Protein AF-A0A958PKA6-F1 (afdb_monomer)

Sequence (139 aa):
MALSKNNFPQTWLEHDRKVRPYIWNHRILGWAGKLVGLAFLGHLFFSQSAQSLEWWLQSQISGGFLLWLAYFGILGIAWQMLSLPFSLGHYVTERRYGLSRQSLGAWFADMLKGLGVGAILGTMALGLLYLAVLFSPQY

Mean predicted aligned error: 5.87 Å

Solvent-accessible surface area (backbone atoms only — not comparable to full-atom values): 7951 Å² total; per-residue (Å²): 137,82,82,60,82,86,76,60,62,67,70,57,56,55,49,48,62,66,45,48,62,55,55,50,53,55,45,52,45,52,52,52,48,51,51,50,51,50,49,50,53,48,43,39,65,77,66,43,48,54,58,55,51,49,54,58,44,53,76,76,36,98,52,69,72,64,41,53,50,52,53,55,47,52,52,50,50,54,48,50,62,69,46,42,64,42,53,51,50,50,50,52,51,37,44,74,71,65,75,45,89,73,50,72,68,55,51,52,50,50,51,51,49,50,50,54,52,48,52,54,54,46,50,53,53,50,48,54,52,51,50,50,60,71,69,48,76,86,125

Nearest PDB structures (foldseek):
  6ixg-assembly2_B  TM=2.774E-01  e=8.075E+00  Homo sapiens

pLDDT: mean 91.66, std 9.42, range [47.28, 98.25]

Foldseek 3Di:
DDDDPVPDDVVVVVVCVLCVVLVVQLVVLVVVLVVLVVVLVVCVPPVVVLVVLLVVLVVVDVDDLVSVLVSVVVVVVVSCVSCVVSLVSNVVSCVVSVNDPDDPVRSVVVVVVVVVVCSVVVSVVSVVVSVVVVPDDDD

Structure (mmCIF, N/CA/C/O backbone):
data_AF-A0A958PKA6-F1
#
_entry.id   AF-A0A958PKA6-F1
#
loop_
_atom_site.group_PDB
_atom_site.id
_atom_site.type_symbol
_atom_site.label_atom_id
_atom_site.label_alt_id
_atom_site.label_comp_id
_atom_site.label_asym_id
_atom_site.label_entity_id
_atom_site.label_seq_id
_atom_site.pdbx_PDB_ins_code
_atom_site.Cartn_x
_atom_site.Cartn_y
_atom_site.Cartn_z
_atom_site.occupancy
_atom_site.B_iso_or_equiv
_atom_site.auth_seq_id
_atom_site.auth_comp_id
_atom_site.auth_asym_id
_atom_site.auth_atom_id
_atom_site.pdbx_PDB_model_num
ATOM 1 N N . MET A 1 1 ? -10.690 -35.684 23.238 1.00 50.69 1 MET A N 1
ATOM 2 C CA . MET A 1 1 ? -11.770 -35.423 24.215 1.00 50.69 1 MET A CA 1
ATOM 3 C C . MET A 1 1 ? -12.039 -33.920 24.218 1.00 50.69 1 MET A C 1
ATOM 5 O O . MET A 1 1 ? -11.246 -33.176 24.773 1.00 50.69 1 MET A O 1
ATOM 9 N N . ALA A 1 2 ? -13.049 -33.447 23.480 1.00 53.59 2 ALA A N 1
ATOM 10 C CA . ALA A 1 2 ? -13.375 -32.019 23.420 1.00 53.59 2 ALA A CA 1
ATOM 11 C C . ALA A 1 2 ? -14.166 -31.631 24.678 1.00 53.59 2 ALA A C 1
ATOM 13 O O . ALA A 1 2 ? -15.178 -32.260 24.983 1.00 53.59 2 ALA A O 1
ATOM 14 N N . LEU A 1 3 ? -13.691 -30.635 25.427 1.00 57.97 3 LEU A N 1
ATOM 15 C CA . LEU A 1 3 ? -14.376 -30.133 26.618 1.00 57.97 3 LEU A CA 1
ATOM 16 C C . LEU A 1 3 ? -15.743 -29.552 26.217 1.00 57.97 3 LEU A C 1
ATOM 18 O O . LEU A 1 3 ? -15.823 -28.629 25.407 1.00 57.97 3 LEU A O 1
ATOM 22 N N . SER A 1 4 ? -16.821 -30.116 26.769 1.00 66.69 4 SER A N 1
ATOM 23 C CA . SER A 1 4 ? -18.185 -29.597 26.618 1.00 66.69 4 SER A CA 1
ATOM 24 C C . SER A 1 4 ? -18.262 -28.163 27.154 1.00 66.69 4 SER A C 1
ATOM 26 O O . SER A 1 4 ? -17.702 -27.869 28.212 1.00 66.69 4 SER A O 1
ATOM 28 N N . LYS A 1 5 ? -18.990 -27.273 26.458 1.00 62.59 5 LYS A N 1
ATOM 29 C CA . LYS A 1 5 ? -19.175 -25.857 26.848 1.00 62.59 5 LYS A CA 1
ATOM 30 C C . LYS A 1 5 ? -19.696 -25.669 28.278 1.00 62.59 5 LYS A C 1
ATOM 32 O O . LYS A 1 5 ? -19.537 -24.590 28.838 1.00 62.59 5 LYS A O 1
ATOM 37 N N . ASN A 1 6 ? -20.279 -26.713 28.860 1.00 67.31 6 ASN A N 1
ATOM 38 C CA . ASN A 1 6 ? -20.840 -26.705 30.207 1.00 67.31 6 ASN A CA 1
ATOM 39 C C . ASN A 1 6 ? -19.771 -26.678 31.317 1.00 67.31 6 ASN A C 1
ATOM 41 O O . ASN A 1 6 ? -20.120 -26.419 32.463 1.00 67.31 6 ASN A O 1
ATOM 45 N N . ASN A 1 7 ? -18.489 -26.897 30.993 1.00 75.06 7 ASN A N 1
ATOM 46 C CA . ASN A 1 7 ? -17.395 -26.936 31.973 1.00 75.06 7 ASN A CA 1
ATOM 47 C C . ASN A 1 7 ? -16.593 -25.625 32.073 1.00 75.06 7 ASN A C 1
ATOM 49 O O . ASN A 1 7 ? -15.600 -25.577 32.798 1.00 75.06 7 ASN A O 1
ATOM 53 N N . PHE A 1 8 ? -16.970 -24.568 31.342 1.00 79.56 8 PHE A N 1
ATOM 54 C CA . PHE A 1 8 ? -16.258 -23.289 31.415 1.00 79.56 8 PHE A CA 1
ATOM 55 C C . PHE A 1 8 ? -16.800 -22.402 32.542 1.00 79.56 8 PHE A C 1
ATOM 57 O O . PHE A 1 8 ? -18.017 -22.329 32.729 1.00 79.56 8 PHE A O 1
ATOM 64 N N . PRO A 1 9 ? -15.932 -21.668 33.263 1.00 86.75 9 PRO A N 1
ATOM 65 C CA . PRO A 1 9 ? -16.397 -20.687 34.233 1.00 86.75 9 PRO A CA 1
ATOM 66 C C . PRO A 1 9 ? -17.206 -19.586 33.531 1.00 86.75 9 PRO A C 1
ATOM 68 O O . PRO A 1 9 ? -16.842 -19.140 32.441 1.00 86.75 9 PRO A O 1
ATOM 71 N N . GLN A 1 10 ? -18.288 -19.119 34.162 1.00 85.38 10 GLN A N 1
ATOM 72 C CA . GLN A 1 10 ? -19.226 -18.146 33.573 1.00 85.38 10 GLN A CA 1
ATOM 73 C C . GLN A 1 10 ? -18.538 -16.861 33.083 1.00 85.38 10 GLN A C 1
ATOM 75 O O . GLN A 1 10 ? -18.887 -16.327 32.032 1.00 85.38 10 GLN A O 1
ATOM 80 N N . THR A 1 11 ? -17.483 -16.424 33.772 1.00 87.12 11 THR A N 1
ATOM 81 C CA . THR A 1 11 ? -16.661 -15.264 33.393 1.00 87.12 11 THR A CA 1
ATOM 82 C C . THR A 1 11 ? -16.051 -15.387 31.992 1.00 87.12 11 THR A C 1
ATOM 84 O O . THR A 1 11 ? -15.990 -14.404 31.253 1.00 87.12 11 THR A O 1
ATOM 87 N N . TRP A 1 12 ? -15.652 -16.594 31.579 1.00 84.31 12 TRP A N 1
ATOM 88 C CA . TRP A 1 12 ? -15.110 -16.855 30.242 1.00 84.31 12 TRP A CA 1
ATOM 89 C C . TRP A 1 12 ? -16.196 -16.819 29.171 1.00 84.31 12 TRP A C 1
ATOM 91 O O . TRP A 1 12 ? -15.962 -16.310 28.075 1.00 84.31 12 TRP A O 1
ATOM 101 N N . LEU A 1 13 ? -17.391 -17.325 29.485 1.00 85.50 13 LEU A N 1
ATOM 102 C CA . LEU A 1 13 ? -18.535 -17.300 28.572 1.00 85.50 13 LEU A CA 1
ATOM 103 C C . LEU A 1 13 ? -19.020 -15.864 28.327 1.00 85.50 13 LEU A C 1
ATOM 105 O O . LEU A 1 13 ? -19.349 -15.504 27.194 1.00 85.50 13 LEU A O 1
ATOM 109 N N . GLU A 1 14 ? -19.024 -15.027 29.365 1.00 86.25 14 GLU A N 1
ATOM 110 C CA . GLU A 1 14 ? -19.342 -13.601 29.254 1.00 86.25 14 GLU A CA 1
ATOM 111 C C . GLU A 1 14 ? -18.287 -12.831 28.456 1.00 86.25 14 GLU A C 1
ATOM 113 O O . GLU A 1 14 ? -18.635 -12.011 27.600 1.00 86.25 14 GLU A O 1
ATOM 118 N N . HIS A 1 15 ? -17.006 -13.117 28.694 1.00 84.62 15 HIS A N 1
ATOM 119 C CA . HIS A 1 15 ? -15.910 -12.550 27.915 1.00 84.62 15 HIS A CA 1
ATOM 120 C C . HIS A 1 15 ? -16.015 -12.938 26.430 1.00 84.62 15 HIS A C 1
ATOM 122 O O . HIS A 1 15 ? -16.008 -12.058 25.568 1.00 84.62 15 HIS A O 1
ATOM 128 N N . ASP A 1 16 ? -16.203 -14.225 26.112 1.00 84.75 16 ASP A N 1
ATOM 129 C CA . ASP A 1 16 ? -16.359 -14.699 24.727 1.00 84.75 16 ASP A CA 1
ATOM 130 C C . ASP A 1 16 ? -17.564 -14.039 24.041 1.00 84.75 16 ASP A C 1
ATOM 132 O O . ASP A 1 16 ? -17.474 -13.606 22.892 1.00 84.75 16 ASP A O 1
ATOM 136 N N . ARG A 1 17 ? -18.684 -13.861 24.755 1.00 84.25 17 ARG A N 1
ATOM 137 C CA . ARG A 1 17 ? -19.864 -13.167 24.217 1.00 84.25 17 ARG A CA 1
ATOM 138 C C . ARG A 1 17 ? -19.566 -11.710 23.842 1.00 84.25 17 ARG A C 1
ATOM 140 O O . ARG A 1 17 ? -20.070 -11.249 22.819 1.00 84.25 17 ARG A O 1
ATOM 147 N N . LYS A 1 18 ? -18.741 -11.003 24.622 1.00 85.31 18 LYS A N 1
ATOM 148 C CA . LYS A 1 18 ? -18.324 -9.618 24.329 1.00 85.31 18 LYS A CA 1
ATOM 149 C C . LYS A 1 18 ? -17.334 -9.534 23.162 1.00 85.31 18 LYS A C 1
ATOM 151 O O . LYS A 1 18 ? -17.404 -8.593 22.375 1.00 85.31 18 LYS A O 1
ATOM 156 N N . VAL A 1 19 ? -16.441 -10.516 23.029 1.00 86.81 19 VAL A N 1
ATOM 157 C CA . VAL A 1 19 ? -15.370 -10.525 22.014 1.00 86.81 19 VAL A CA 1
ATOM 158 C C . VAL A 1 19 ? -15.833 -11.103 20.668 1.00 86.81 19 VAL A C 1
ATOM 160 O O . VAL A 1 19 ? -15.322 -10.723 19.615 1.00 86.81 19 VAL A O 1
ATOM 163 N N . ARG A 1 20 ? -16.845 -11.974 20.654 1.00 87.62 20 ARG A N 1
ATOM 164 C CA . ARG A 1 20 ? -17.394 -12.593 19.434 1.00 87.62 20 ARG A CA 1
ATOM 165 C C . ARG A 1 20 ? -17.748 -11.599 18.318 1.00 87.62 20 ARG A C 1
ATOM 167 O O . ARG A 1 20 ? -17.297 -11.825 17.194 1.00 87.62 20 ARG A O 1
ATOM 174 N N . PRO A 1 21 ? -18.505 -10.512 18.575 1.00 88.69 21 PRO A N 1
ATOM 175 C CA . PRO A 1 21 ? -18.830 -9.534 17.538 1.00 88.69 21 PRO A CA 1
ATOM 176 C C . PRO A 1 21 ? -17.587 -8.838 16.969 1.00 88.69 21 PRO A C 1
ATOM 178 O O . PRO A 1 21 ? -17.511 -8.611 15.764 1.00 88.69 21 PRO A O 1
ATOM 181 N N . TYR A 1 22 ? -16.585 -8.571 17.814 1.00 90.12 22 TYR A N 1
ATOM 182 C CA . TYR A 1 22 ? -15.296 -8.034 17.377 1.00 90.12 22 TYR A CA 1
ATOM 183 C C . TYR A 1 22 ? -14.592 -8.996 16.413 1.00 90.12 22 TYR A C 1
ATOM 185 O O . TYR A 1 22 ? -14.237 -8.601 15.302 1.00 90.12 22 TYR A O 1
ATOM 193 N N . ILE A 1 23 ? -14.452 -10.270 16.802 1.00 90.06 23 ILE A N 1
ATOM 194 C CA . ILE A 1 23 ? -13.804 -11.298 15.975 1.00 90.06 23 ILE A CA 1
ATOM 195 C C . ILE A 1 23 ? -14.513 -11.425 14.625 1.00 90.06 23 ILE A C 1
ATOM 197 O O . ILE A 1 23 ? -13.858 -11.547 13.592 1.00 90.06 23 ILE A O 1
ATOM 201 N N . TRP A 1 24 ? -15.845 -11.408 14.622 1.00 89.06 24 TRP A N 1
ATOM 202 C CA . TRP A 1 24 ? -16.632 -11.552 13.403 1.00 89.06 24 TRP A CA 1
ATOM 203 C C . TRP A 1 24 ? -16.433 -10.376 12.443 1.00 89.06 24 TRP A C 1
ATOM 205 O O . TRP A 1 24 ? -16.096 -10.593 11.278 1.00 89.06 24 TRP A O 1
ATOM 215 N N . ASN A 1 25 ? -16.544 -9.143 12.942 1.00 89.06 25 ASN A N 1
ATOM 216 C CA . ASN A 1 25 ? -16.341 -7.940 12.134 1.00 89.06 25 ASN A CA 1
ATOM 217 C C . ASN A 1 25 ? -14.913 -7.872 11.582 1.00 89.06 25 ASN A C 1
ATOM 219 O O . ASN A 1 25 ? -14.718 -7.627 10.393 1.00 89.06 25 ASN A O 1
ATOM 223 N N . HIS A 1 26 ? -13.918 -8.162 12.424 1.00 89.94 26 HIS A N 1
ATOM 224 C CA . HIS A 1 26 ? -12.518 -8.188 12.013 1.00 89.94 26 HIS A CA 1
ATOM 225 C C . HIS A 1 26 ? -12.268 -9.253 10.932 1.00 89.94 26 HIS A C 1
ATOM 227 O O . HIS A 1 26 ? -11.576 -8.995 9.948 1.00 89.94 26 HIS A O 1
ATOM 233 N N . ARG A 1 27 ? -12.875 -10.441 11.062 1.00 92.62 27 ARG A N 1
ATOM 234 C CA . ARG A 1 27 ? -12.778 -11.495 10.043 1.00 92.62 27 ARG A CA 1
ATOM 235 C C . ARG A 1 27 ? -13.405 -11.062 8.727 1.00 92.62 27 ARG A C 1
ATOM 237 O O . ARG A 1 27 ? -12.738 -11.187 7.708 1.00 92.62 27 ARG A O 1
ATOM 244 N N . ILE A 1 28 ? -14.645 -10.569 8.730 1.00 93.25 28 ILE A N 1
ATOM 245 C CA . ILE A 1 28 ? -15.341 -10.172 7.494 1.00 93.25 28 ILE A CA 1
ATOM 246 C C . ILE A 1 28 ? -14.532 -9.128 6.730 1.00 93.25 28 ILE A C 1
ATOM 248 O O . ILE A 1 28 ? -14.330 -9.297 5.531 1.00 93.25 28 ILE A O 1
ATOM 252 N N . LEU A 1 29 ? -14.027 -8.101 7.419 1.00 93.31 29 LEU A N 1
ATOM 253 C CA . LEU A 1 29 ? -13.174 -7.083 6.803 1.00 93.31 29 LEU A CA 1
ATOM 254 C C . LEU A 1 29 ? -11.923 -7.703 6.167 1.00 93.31 29 LEU A C 1
ATOM 256 O O . LEU A 1 29 ? -11.610 -7.407 5.014 1.00 93.31 29 LEU A O 1
ATOM 260 N N . GLY A 1 30 ? -11.271 -8.631 6.871 1.00 91.88 30 GLY A N 1
ATOM 261 C CA . GLY A 1 30 ? -10.108 -9.346 6.349 1.00 91.88 30 GLY A CA 1
ATOM 262 C C . GLY A 1 30 ? -10.421 -10.222 5.129 1.00 91.88 30 GLY A C 1
ATOM 263 O O . GLY A 1 30 ? -9.656 -10.234 4.167 1.00 91.88 30 GLY A O 1
ATOM 264 N N . TRP A 1 31 ? -11.541 -10.951 5.132 1.00 95.81 31 TRP A N 1
ATOM 265 C CA . TRP A 1 31 ? -11.968 -11.763 3.984 1.00 95.81 31 TRP A CA 1
ATOM 266 C C . TRP A 1 31 ? -12.363 -10.895 2.789 1.00 95.81 31 TRP A C 1
ATOM 268 O O . TRP A 1 31 ? -11.957 -11.194 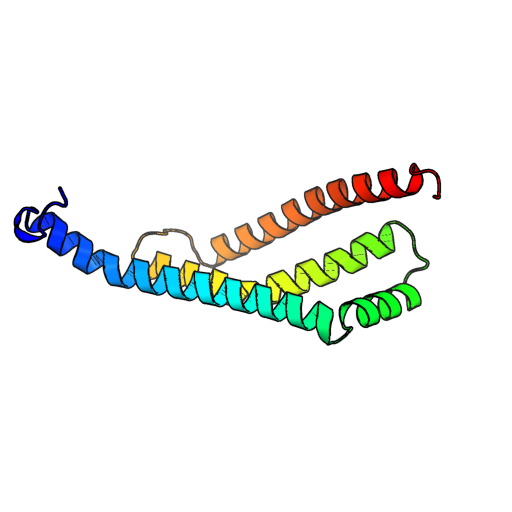1.669 1.00 95.81 31 TRP A O 1
ATOM 278 N N . ALA A 1 32 ? -13.092 -9.805 3.023 1.00 95.38 32 ALA A N 1
ATOM 279 C CA . ALA A 1 32 ? -13.477 -8.864 1.980 1.00 95.38 32 ALA A CA 1
ATOM 280 C C . ALA A 1 32 ? -12.244 -8.231 1.318 1.00 95.38 32 ALA A C 1
ATOM 282 O O . ALA A 1 32 ? -12.153 -8.225 0.093 1.00 95.38 32 ALA A O 1
ATOM 283 N N . GLY A 1 33 ? -11.252 -7.806 2.107 1.00 94.56 33 GLY A N 1
ATOM 284 C CA . GLY A 1 33 ? -9.990 -7.286 1.576 1.00 94.56 33 GLY A CA 1
ATOM 285 C C . GLY A 1 33 ? -9.240 -8.308 0.713 1.00 94.56 33 GLY A C 1
ATOM 286 O O . GLY A 1 33 ? -8.761 -7.969 -0.368 1.00 94.56 33 GLY A O 1
ATOM 287 N N . LYS A 1 34 ? -9.192 -9.582 1.130 1.00 94.88 34 LYS A N 1
ATOM 288 C CA . LYS A 1 34 ? -8.585 -10.662 0.326 1.00 94.88 34 LYS A CA 1
ATOM 289 C C . LYS A 1 34 ? -9.342 -10.913 -0.977 1.00 94.88 34 LYS A C 1
ATOM 291 O O . LYS A 1 34 ? -8.707 -11.097 -2.010 1.00 94.88 34 LYS A O 1
ATOM 296 N N . LEU A 1 35 ? -10.675 -10.906 -0.942 1.00 97.19 35 LEU A N 1
ATOM 297 C CA . LEU A 1 35 ? -11.504 -11.054 -2.141 1.00 97.19 35 LEU A CA 1
ATOM 298 C C . LEU A 1 35 ? -11.294 -9.891 -3.111 1.00 97.19 35 LEU A C 1
ATOM 300 O O . LEU A 1 35 ? -11.169 -10.133 -4.306 1.00 97.19 35 LEU A O 1
ATOM 304 N N . VAL A 1 36 ? -11.180 -8.658 -2.611 1.00 97.31 36 VAL A N 1
ATOM 305 C CA . VAL A 1 36 ? -10.817 -7.504 -3.446 1.00 97.31 36 VAL A CA 1
ATOM 306 C C . VAL A 1 36 ? -9.417 -7.661 -4.030 1.00 97.31 36 VAL A C 1
ATOM 308 O O . VAL A 1 36 ? -9.234 -7.382 -5.208 1.00 97.31 36 VAL A O 1
ATOM 311 N N . GLY A 1 37 ? -8.448 -8.171 -3.265 1.00 96.25 37 GLY A N 1
ATOM 312 C CA . GLY A 1 37 ? -7.118 -8.498 -3.788 1.00 96.25 37 GLY A CA 1
ATOM 313 C C . GLY A 1 37 ? -7.157 -9.512 -4.928 1.00 96.25 37 GLY A C 1
ATOM 314 O O . GLY A 1 37 ? -6.571 -9.280 -5.983 1.00 96.25 37 GLY A O 1
ATOM 315 N N . LEU A 1 38 ? -7.905 -10.602 -4.760 1.00 97.38 38 LEU A N 1
ATOM 316 C CA . LEU A 1 38 ? -8.087 -11.600 -5.815 1.00 97.38 38 LEU A CA 1
ATOM 317 C C . LEU A 1 38 ? -8.819 -11.027 -7.030 1.00 97.38 38 LEU A C 1
ATOM 319 O O . LEU A 1 38 ? -8.422 -11.299 -8.158 1.00 97.38 38 LEU A O 1
ATOM 323 N N . ALA A 1 39 ? -9.852 -10.214 -6.816 1.00 97.06 39 ALA A N 1
ATOM 324 C CA . ALA A 1 39 ? -10.577 -9.552 -7.893 1.00 97.06 39 ALA A CA 1
ATOM 325 C C . ALA A 1 39 ? -9.688 -8.554 -8.647 1.00 97.06 39 ALA A C 1
ATOM 327 O O . ALA A 1 39 ? -9.760 -8.486 -9.868 1.00 97.06 39 ALA A O 1
ATOM 328 N N . PHE A 1 40 ? -8.821 -7.822 -7.944 1.00 96.81 40 PHE A N 1
ATOM 329 C CA . PHE A 1 40 ? -7.849 -6.914 -8.545 1.00 96.81 40 PHE A CA 1
ATOM 330 C C . PHE A 1 40 ? -6.842 -7.672 -9.414 1.00 96.81 40 PHE A C 1
ATOM 332 O O . PHE A 1 40 ? -6.654 -7.317 -10.574 1.00 96.81 40 PHE A O 1
ATOM 339 N N . LEU A 1 41 ? -6.264 -8.765 -8.906 1.00 95.25 41 LEU A N 1
ATOM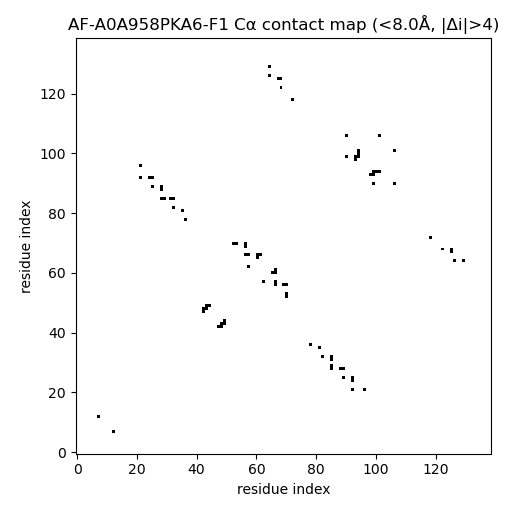 340 C CA . LEU A 1 41 ? -5.367 -9.621 -9.692 1.00 95.25 41 LEU A CA 1
ATOM 341 C C . LEU A 1 41 ? -6.080 -10.253 -10.893 1.00 95.25 41 LEU A C 1
ATOM 343 O O . LEU A 1 41 ? -5.550 -10.243 -12.002 1.00 95.25 41 LEU A O 1
ATOM 347 N N . GLY A 1 42 ? -7.297 -10.761 -10.689 1.00 96.12 42 GLY A N 1
ATOM 348 C CA . GLY A 1 42 ? -8.129 -11.297 -11.762 1.00 96.12 42 GLY A CA 1
ATOM 349 C C . GLY A 1 42 ? -8.421 -10.240 -12.823 1.00 96.12 42 GLY A C 1
ATOM 350 O O . GLY A 1 42 ? -8.287 -10.513 -14.011 1.00 96.12 42 GLY A O 1
ATOM 351 N N . HIS A 1 43 ? -8.738 -9.012 -12.413 1.00 95.75 43 HIS A N 1
ATOM 352 C CA . HIS A 1 43 ? -8.920 -7.899 -13.334 1.00 95.75 43 HIS A CA 1
ATOM 353 C C . HIS A 1 43 ? -7.644 -7.634 -14.137 1.00 95.75 43 HIS A C 1
ATOM 355 O O . HIS A 1 43 ? -7.722 -7.624 -15.360 1.00 95.75 43 HIS A O 1
ATOM 361 N N . LEU A 1 44 ? -6.481 -7.503 -13.488 1.00 93.88 44 LEU A N 1
ATOM 362 C CA . LEU A 1 44 ? -5.201 -7.293 -14.178 1.00 93.88 44 LEU A CA 1
ATOM 363 C C . LEU A 1 44 ? -4.930 -8.350 -15.255 1.00 93.88 44 LEU A C 1
ATOM 365 O O . LEU A 1 44 ? -4.461 -8.011 -16.342 1.00 93.88 44 LEU A O 1
ATOM 369 N N . PHE A 1 45 ? -5.263 -9.608 -14.964 1.00 91.94 45 PHE A N 1
ATOM 370 C CA . PHE A 1 45 ? -5.027 -10.730 -15.864 1.00 91.94 45 PHE A CA 1
ATOM 371 C C . PHE A 1 45 ? -6.040 -10.800 -17.017 1.00 91.94 45 PHE A C 1
ATOM 373 O O . PHE A 1 45 ? -5.653 -10.911 -18.176 1.00 91.94 45 PHE A O 1
ATOM 380 N N . PHE A 1 46 ? -7.340 -10.712 -16.723 1.00 95.12 46 PHE A N 1
ATOM 381 C CA . PHE A 1 46 ? -8.391 -10.907 -17.728 1.00 95.12 46 PHE A CA 1
ATOM 382 C C . PHE A 1 46 ? -8.674 -9.660 -18.572 1.00 95.12 46 PHE A C 1
ATOM 384 O O . PHE A 1 46 ? -9.100 -9.791 -19.717 1.00 95.12 46 PHE A O 1
ATOM 391 N N . SER A 1 47 ? -8.459 -8.453 -18.039 1.00 92.44 47 SER A N 1
ATOM 392 C CA . SER A 1 47 ? -8.774 -7.205 -18.750 1.00 92.44 47 SER A CA 1
ATOM 393 C C . SER A 1 47 ? -7.625 -6.666 -19.600 1.00 92.44 47 SER A C 1
ATOM 395 O O . SER A 1 47 ? -7.789 -5.624 -20.230 1.00 92.44 47 SER A O 1
ATOM 397 N N . GLN A 1 48 ? -6.461 -7.331 -19.601 1.00 92.69 48 GLN A N 1
ATOM 398 C CA . GLN A 1 48 ? -5.218 -6.830 -20.209 1.00 92.69 48 GLN A CA 1
ATOM 399 C C . GLN A 1 48 ? -4.797 -5.445 -19.674 1.00 92.69 48 GLN A C 1
ATOM 401 O O . GLN A 1 48 ? -3.941 -4.782 -20.251 1.00 92.69 48 GLN A O 1
ATOM 406 N N . SER A 1 49 ? -5.362 -4.989 -18.550 1.00 92.94 49 SER A N 1
ATOM 407 C CA . SER A 1 49 ? -5.045 -3.679 -17.966 1.00 92.94 49 SER A CA 1
ATOM 408 C C . SER A 1 49 ? -3.570 -3.545 -17.585 1.00 92.94 49 SER A C 1
ATOM 410 O O . SER A 1 49 ? -3.018 -2.455 -17.712 1.00 92.94 49 SER A O 1
ATOM 412 N N . ALA A 1 50 ? -2.919 -4.646 -17.198 1.00 93.25 50 ALA A N 1
ATOM 413 C CA . ALA A 1 50 ? -1.474 -4.700 -16.991 1.00 93.25 50 ALA A CA 1
ATOM 414 C C . ALA A 1 50 ? -0.694 -4.308 -18.261 1.00 93.25 50 ALA A C 1
ATOM 416 O O . ALA A 1 50 ? 0.157 -3.424 -18.218 1.00 93.25 50 ALA A O 1
ATOM 417 N N . GLN A 1 51 ? -1.046 -4.895 -19.408 1.00 94.62 51 GLN A N 1
ATOM 418 C CA . GLN A 1 51 ? -0.421 -4.584 -20.695 1.00 94.62 51 GLN A CA 1
ATOM 419 C C . GLN A 1 51 ? -0.728 -3.149 -21.145 1.00 94.62 51 GLN A C 1
ATOM 421 O O . GLN A 1 51 ? 0.166 -2.431 -21.582 1.00 94.62 51 GLN A O 1
ATOM 426 N N . SER A 1 52 ? -1.973 -2.696 -20.981 1.00 95.44 52 SER A N 1
ATOM 427 C CA . SER A 1 52 ? -2.359 -1.314 -21.295 1.00 95.44 52 SER A CA 1
ATOM 428 C C . SER A 1 52 ? -1.569 -0.289 -20.474 1.00 95.44 52 SER A C 1
ATOM 430 O O . SER A 1 52 ? -1.153 0.739 -21.010 1.00 95.44 52 SER A O 1
ATOM 432 N N . LEU A 1 53 ? -1.335 -0.566 -19.184 1.00 96.19 53 LEU A N 1
ATOM 433 C CA . LEU A 1 53 ? -0.503 0.274 -18.320 1.00 96.19 53 LEU A CA 1
ATOM 434 C C . LEU A 1 53 ? 0.954 0.292 -18.795 1.00 96.19 53 LEU A C 1
ATOM 436 O O . LEU A 1 53 ? 1.568 1.358 -18.835 1.00 96.19 53 LEU A O 1
ATOM 440 N N . GLU A 1 54 ? 1.500 -0.868 -19.161 1.00 95.06 54 GLU A N 1
ATOM 441 C CA . GLU A 1 54 ? 2.857 -0.979 -19.693 1.00 95.06 54 GLU A CA 1
ATOM 442 C C . GLU A 1 54 ? 3.029 -0.153 -20.974 1.00 95.06 54 GLU A C 1
ATOM 444 O O . GLU A 1 54 ? 3.946 0.663 -21.048 1.00 95.06 54 GLU A O 1
ATOM 449 N N . TRP A 1 55 ? 2.125 -0.293 -21.948 1.00 95.44 55 TRP A N 1
ATOM 450 C CA . TRP A 1 55 ? 2.177 0.471 -23.199 1.00 95.44 55 TRP A CA 1
ATOM 451 C C . TRP A 1 55 ? 2.060 1.974 -22.975 1.00 95.44 55 TRP A C 1
ATOM 453 O O . TRP A 1 55 ? 2.807 2.750 -23.574 1.00 95.44 55 TRP A O 1
ATOM 463 N N . TRP A 1 56 ? 1.155 2.395 -22.088 1.00 96.75 56 TRP A N 1
ATOM 464 C CA . TRP A 1 56 ? 1.031 3.803 -21.725 1.00 96.75 56 TRP A CA 1
ATOM 465 C C . TRP A 1 56 ? 2.321 4.337 -21.090 1.00 96.75 56 TRP A C 1
ATOM 467 O O . TRP A 1 56 ? 2.765 5.428 -21.435 1.00 96.75 56 TRP A O 1
ATOM 477 N N . LEU A 1 57 ? 2.973 3.570 -20.213 1.00 97.12 57 LEU A N 1
ATOM 478 C CA . LEU A 1 57 ? 4.243 3.984 -19.615 1.00 97.12 57 LEU A CA 1
ATOM 479 C C . LEU A 1 57 ? 5.395 3.999 -20.623 1.00 97.12 57 LEU A C 1
ATOM 481 O O . LEU A 1 57 ? 6.198 4.930 -20.601 1.00 97.12 57 LEU A O 1
ATOM 485 N N . GLN A 1 58 ? 5.469 3.018 -21.522 1.00 96.38 58 GLN A N 1
ATOM 486 C CA . GLN A 1 58 ? 6.482 2.964 -22.582 1.00 96.38 58 GLN A CA 1
ATOM 487 C C . GLN A 1 58 ? 6.368 4.143 -23.555 1.00 96.38 58 GLN A C 1
ATOM 489 O O . GLN A 1 58 ? 7.375 4.577 -24.110 1.00 96.38 58 GLN A O 1
ATOM 494 N N . SER A 1 59 ? 5.170 4.713 -23.735 1.00 95.88 59 SER A N 1
ATOM 495 C CA . SER A 1 59 ? 5.004 5.914 -24.559 1.00 95.88 59 SER A CA 1
ATOM 496 C C . SER A 1 59 ? 5.559 7.184 -23.897 1.00 95.88 59 SER A C 1
ATOM 498 O O . SER A 1 59 ? 5.719 8.192 -24.579 1.00 95.88 59 SER A O 1
ATOM 500 N N . GLN A 1 60 ? 5.793 7.170 -22.579 1.00 95.38 60 GLN A N 1
ATOM 501 C CA . GLN A 1 60 ? 6.284 8.321 -21.806 1.00 95.38 60 GLN A CA 1
ATOM 502 C C . GLN A 1 60 ? 7.733 8.139 -21.331 1.00 95.38 60 GLN A C 1
ATOM 504 O O . GLN A 1 60 ? 8.453 9.118 -21.145 1.00 95.38 60 GLN A O 1
ATOM 509 N N . ILE A 1 61 ? 8.161 6.894 -21.107 1.00 95.44 61 ILE A N 1
ATOM 510 C CA . ILE A 1 61 ? 9.451 6.534 -20.516 1.00 95.44 61 ILE A CA 1
ATOM 511 C C . ILE A 1 61 ? 10.192 5.619 -21.487 1.00 95.44 61 ILE A C 1
ATOM 513 O O . ILE A 1 61 ? 9.711 4.542 -21.830 1.00 95.44 61 ILE A O 1
ATOM 517 N N . SER A 1 62 ? 11.413 5.997 -21.857 1.00 85.31 62 SER A N 1
ATOM 518 C CA . SER A 1 62 ? 12.286 5.301 -22.814 1.00 85.31 62 SER A CA 1
ATOM 519 C C . SER A 1 62 ? 12.884 3.968 -22.309 1.00 85.31 62 SER A C 1
ATOM 521 O O . SER A 1 62 ? 13.914 3.514 -22.802 1.00 85.31 62 SER A O 1
ATOM 523 N N . GLY A 1 63 ? 12.222 3.302 -21.356 1.00 86.62 63 GLY A N 1
ATOM 524 C CA . GLY A 1 63 ? 12.596 1.988 -20.828 1.00 86.62 63 GLY A CA 1
ATOM 525 C C . GLY A 1 63 ? 13.552 2.008 -19.629 1.00 86.62 63 GLY A C 1
ATOM 526 O O . GLY A 1 63 ? 13.706 3.008 -18.926 1.00 86.62 63 GLY A O 1
ATOM 527 N N . GLY A 1 64 ? 14.168 0.852 -19.366 1.00 92.00 64 GLY A N 1
ATOM 528 C CA . GLY A 1 64 ? 15.126 0.648 -18.275 1.00 92.00 64 GLY A CA 1
ATOM 529 C C . GLY A 1 64 ? 14.497 0.561 -16.880 1.00 92.00 64 GLY A C 1
ATOM 530 O O . GLY A 1 64 ? 13.303 0.305 -16.719 1.00 92.00 64 GLY A O 1
ATOM 531 N N . PHE A 1 65 ? 15.314 0.780 -15.848 1.00 95.19 65 PHE A N 1
ATOM 532 C CA . PHE A 1 65 ? 14.891 0.642 -14.449 1.00 95.19 65 PHE A CA 1
ATOM 533 C C . PHE A 1 65 ? 13.765 1.612 -14.053 1.00 95.19 65 PHE A C 1
ATOM 535 O O . PHE A 1 65 ? 12.890 1.262 -13.263 1.00 95.19 65 PHE A O 1
ATOM 542 N N . LEU A 1 66 ? 13.737 2.817 -14.635 1.00 95.75 66 LEU A N 1
ATOM 543 C CA . LEU A 1 66 ? 12.697 3.805 -14.345 1.00 95.75 66 LEU A CA 1
ATOM 544 C C . LEU A 1 66 ? 11.305 3.330 -14.789 1.00 95.75 66 LEU A C 1
ATOM 546 O O . LEU A 1 66 ? 10.331 3.566 -14.077 1.00 95.75 66 LEU A O 1
ATOM 550 N N . LEU A 1 67 ? 11.213 2.616 -15.918 1.00 96.19 67 LEU A N 1
ATOM 551 C CA . LEU A 1 67 ? 9.959 2.017 -16.378 1.00 96.19 67 LEU A CA 1
ATOM 552 C C . LEU A 1 67 ? 9.444 0.974 -15.373 1.00 96.19 67 LEU A C 1
ATOM 554 O O . LEU A 1 67 ? 8.258 0.969 -15.052 1.00 96.19 67 LEU A O 1
ATOM 558 N N . TRP A 1 68 ? 10.338 0.144 -14.825 1.00 96.25 68 TRP A N 1
ATOM 559 C CA . TRP A 1 68 ? 9.991 -0.847 -13.800 1.00 96.25 68 TRP A CA 1
ATOM 560 C C . TRP A 1 68 ? 9.465 -0.167 -12.535 1.00 96.25 68 TRP A C 1
ATOM 562 O O . TRP A 1 68 ? 8.406 -0.539 -12.027 1.00 96.25 68 TRP A O 1
ATOM 572 N N . LEU A 1 69 ? 10.163 0.864 -12.051 1.00 97.31 69 LEU A N 1
ATOM 573 C CA . LEU A 1 69 ? 9.722 1.625 -10.881 1.00 97.31 69 LEU A CA 1
ATOM 574 C C . LEU A 1 69 ? 8.364 2.290 -11.096 1.00 97.31 69 LEU A C 1
ATOM 576 O O . LEU A 1 69 ? 7.514 2.215 -10.212 1.00 97.31 69 LEU A O 1
ATOM 580 N N . ALA A 1 70 ? 8.139 2.909 -12.256 1.00 97.31 70 ALA A N 1
ATOM 581 C CA . ALA A 1 70 ? 6.860 3.535 -12.572 1.00 97.31 70 ALA A CA 1
ATOM 582 C C . ALA A 1 70 ? 5.728 2.498 -12.636 1.00 97.31 70 ALA A C 1
ATOM 584 O O . ALA A 1 70 ? 4.676 2.699 -12.029 1.00 97.31 70 ALA A O 1
ATOM 585 N N . TYR A 1 71 ? 5.962 1.364 -13.301 1.00 96.88 71 TYR A N 1
ATOM 586 C CA . TYR A 1 71 ? 4.981 0.291 -13.441 1.00 96.88 71 TYR A CA 1
ATOM 587 C C . TYR A 1 71 ? 4.572 -0.295 -12.084 1.00 96.88 71 TYR A C 1
ATOM 589 O O . TYR A 1 71 ? 3.399 -0.247 -11.704 1.00 96.88 71 TYR A O 1
ATOM 597 N N . PHE A 1 72 ? 5.539 -0.785 -11.303 1.00 96.69 72 PHE A N 1
ATOM 598 C CA . PHE A 1 72 ? 5.255 -1.366 -9.989 1.00 96.69 72 PHE A CA 1
ATOM 599 C C . PHE A 1 72 ? 4.799 -0.316 -8.970 1.00 96.69 72 PHE A C 1
ATOM 601 O O . PHE A 1 72 ? 3.985 -0.627 -8.101 1.00 96.69 72 PHE A O 1
ATOM 608 N N . GLY A 1 73 ? 5.263 0.930 -9.092 1.00 97.12 73 GLY A N 1
ATOM 609 C CA . GLY A 1 73 ? 4.818 2.051 -8.269 1.00 97.12 73 GLY A CA 1
ATOM 610 C C . GLY A 1 73 ? 3.336 2.361 -8.468 1.00 97.12 73 GLY A C 1
ATOM 611 O O . GLY A 1 73 ? 2.598 2.457 -7.487 1.00 97.12 73 GLY A O 1
ATOM 612 N N . ILE A 1 74 ? 2.870 2.442 -9.718 1.00 97.25 74 ILE A N 1
ATOM 613 C CA . ILE A 1 74 ? 1.450 2.671 -10.026 1.00 97.25 74 ILE A CA 1
ATOM 614 C C . ILE A 1 74 ? 0.590 1.509 -9.532 1.00 97.25 74 ILE A C 1
ATOM 616 O O . ILE A 1 74 ? -0.436 1.749 -8.894 1.00 97.25 74 ILE A O 1
ATOM 620 N N . LEU A 1 75 ? 1.012 0.260 -9.755 1.00 96.69 75 LEU A N 1
ATOM 621 C CA . LEU A 1 75 ? 0.291 -0.905 -9.233 1.00 96.69 75 LEU A CA 1
ATOM 622 C C . LEU A 1 75 ? 0.237 -0.909 -7.699 1.00 96.69 75 LEU A C 1
ATOM 624 O O . LEU A 1 75 ? -0.811 -1.197 -7.121 1.00 96.69 75 LEU A O 1
ATOM 628 N N . GLY A 1 76 ? 1.338 -0.546 -7.036 1.00 96.38 76 GLY A N 1
ATOM 629 C CA . GLY A 1 76 ? 1.403 -0.418 -5.582 1.00 96.38 76 GLY A CA 1
ATOM 630 C C . GLY A 1 76 ? 0.465 0.663 -5.043 1.00 96.38 76 GLY A C 1
ATOM 631 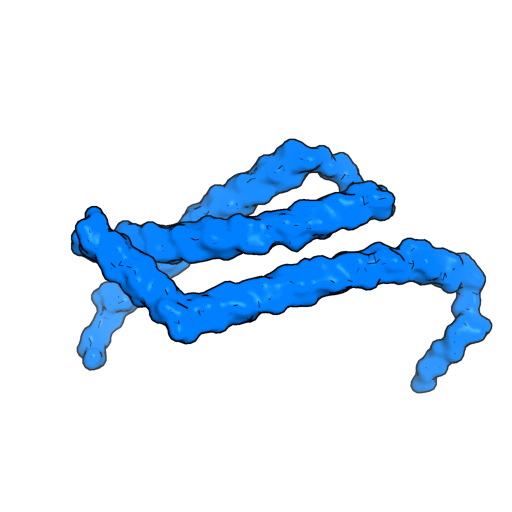O O . GLY A 1 76 ? -0.253 0.423 -4.073 1.00 96.38 76 GLY A O 1
ATOM 632 N N . ILE A 1 77 ? 0.408 1.828 -5.697 1.00 96.75 77 ILE A N 1
ATOM 633 C CA . ILE A 1 77 ? -0.521 2.912 -5.344 1.00 96.75 77 ILE A CA 1
ATOM 634 C C . ILE A 1 77 ? -1.970 2.476 -5.573 1.00 96.75 77 ILE A C 1
ATOM 636 O O . ILE A 1 77 ? -2.804 2.655 -4.686 1.00 96.75 77 ILE A O 1
ATOM 640 N N . ALA A 1 78 ? -2.274 1.863 -6.720 1.00 96.75 78 ALA A N 1
ATOM 641 C CA . ALA A 1 78 ? -3.608 1.351 -7.019 1.00 96.75 78 ALA A CA 1
ATOM 642 C C . ALA A 1 78 ? -4.064 0.340 -5.957 1.00 96.75 78 ALA A C 1
ATOM 644 O O . ALA A 1 78 ? -5.174 0.445 -5.429 1.00 96.75 78 ALA A O 1
ATOM 645 N N . TRP A 1 79 ? -3.181 -0.586 -5.573 1.00 96.31 79 TRP A N 1
ATOM 646 C CA . TRP A 1 79 ? -3.453 -1.531 -4.496 1.00 96.31 79 TRP A CA 1
ATOM 647 C C . TRP A 1 79 ? -3.688 -0.829 -3.157 1.00 96.31 79 TRP A C 1
ATOM 649 O O . TRP A 1 79 ? -4.676 -1.119 -2.485 1.00 96.31 79 TRP A O 1
ATOM 659 N N .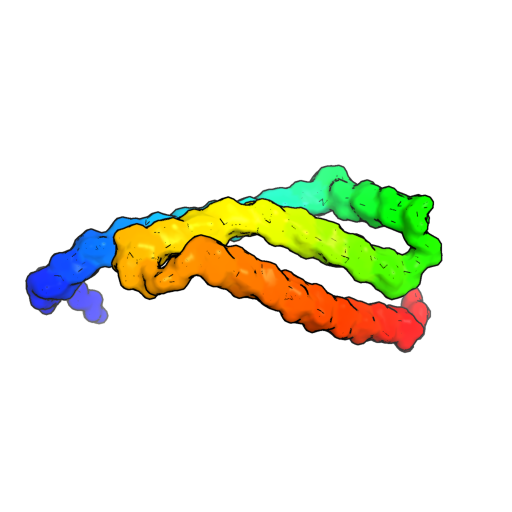 GLN A 1 80 ? -2.841 0.138 -2.798 1.00 96.62 80 GLN A N 1
ATOM 660 C CA . GLN A 1 80 ? -2.993 0.904 -1.563 1.00 96.62 80 GLN A CA 1
ATOM 661 C C . GLN A 1 80 ? -4.339 1.640 -1.498 1.00 96.62 80 GLN A C 1
ATOM 663 O O . GLN A 1 80 ? -4.953 1.703 -0.432 1.00 96.62 80 GLN A O 1
ATOM 668 N N . MET A 1 81 ? -4.817 2.193 -2.617 1.00 96.94 81 MET A N 1
ATOM 669 C CA . MET A 1 81 ? -6.124 2.855 -2.681 1.00 96.94 81 MET A CA 1
ATOM 670 C C . MET A 1 81 ? -7.275 1.859 -2.491 1.00 96.94 81 MET A C 1
ATOM 672 O O . MET A 1 81 ? -8.218 2.152 -1.757 1.00 96.94 81 MET A O 1
ATOM 676 N N . LEU A 1 82 ? -7.180 0.669 -3.091 1.00 96.81 82 LEU A N 1
ATOM 677 C CA . LEU A 1 82 ? -8.173 -0.399 -2.931 1.00 96.81 82 LEU A CA 1
ATOM 678 C C . LEU A 1 82 ? -8.185 -0.985 -1.513 1.00 96.81 82 LEU A C 1
ATOM 680 O O . LEU A 1 82 ? -9.249 -1.333 -1.000 1.00 96.81 82 LEU A O 1
ATOM 684 N N . SER A 1 83 ? -7.025 -1.081 -0.858 1.00 95.94 83 SER A N 1
ATOM 685 C CA . SER A 1 83 ? -6.901 -1.623 0.499 1.00 95.94 83 SER A CA 1
ATOM 686 C C . SER A 1 83 ? -7.239 -0.604 1.595 1.00 95.94 83 SER A C 1
ATOM 688 O O . SER A 1 83 ? -7.576 -0.994 2.717 1.00 95.94 83 SER A O 1
ATOM 690 N N . LEU A 1 84 ? -7.174 0.695 1.286 1.00 96.25 84 LEU A N 1
ATOM 691 C CA . LEU A 1 84 ? -7.437 1.795 2.217 1.00 96.25 84 LEU A CA 1
ATOM 692 C C . LEU A 1 84 ? -8.773 1.678 2.978 1.00 96.25 84 LEU A C 1
ATOM 694 O O . LEU A 1 84 ? -8.735 1.763 4.209 1.00 96.25 84 LEU A O 1
ATOM 698 N N . PRO A 1 85 ? -9.939 1.454 2.331 1.00 96.25 85 PRO A N 1
ATOM 699 C CA . PRO A 1 85 ? -11.210 1.348 3.049 1.00 96.25 85 PRO A CA 1
ATOM 700 C 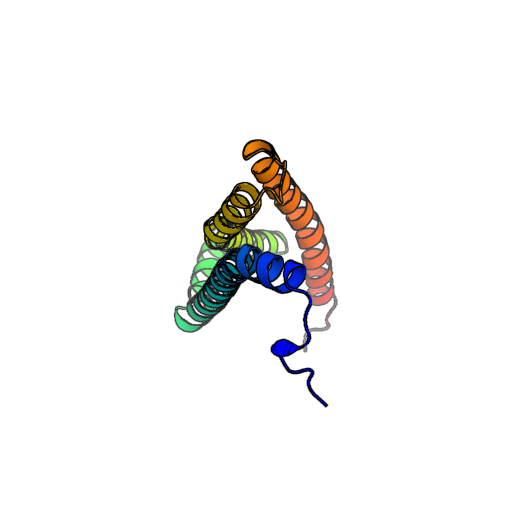C . PRO A 1 85 ? -11.237 0.184 4.049 1.00 96.25 85 PRO A C 1
ATOM 702 O O . PRO A 1 85 ? -11.813 0.318 5.128 1.00 96.25 85 PRO A O 1
ATOM 705 N N . PHE A 1 86 ? -10.573 -0.936 3.746 1.00 96.25 86 PHE A N 1
ATOM 706 C CA . PHE A 1 86 ? -10.482 -2.081 4.659 1.00 96.25 86 PHE A CA 1
ATOM 707 C C . PHE A 1 86 ? -9.585 -1.778 5.856 1.00 96.25 86 PHE A C 1
ATOM 709 O O . PHE A 1 86 ? -9.951 -2.079 6.991 1.00 96.25 86 PHE A O 1
ATOM 716 N N . SER A 1 87 ? -8.443 -1.128 5.617 1.00 95.62 87 SER A N 1
ATOM 717 C CA . SER A 1 87 ? -7.539 -0.681 6.681 1.00 95.62 87 SER A CA 1
ATOM 718 C C . SER A 1 87 ? -8.230 0.315 7.623 1.00 95.62 87 SER A C 1
ATOM 720 O O . SER A 1 87 ? -8.174 0.165 8.845 1.00 95.62 87 SER A O 1
ATOM 722 N N . LEU A 1 88 ? -8.985 1.270 7.067 1.00 96.25 88 LEU A N 1
ATOM 723 C CA . LEU A 1 88 ? -9.796 2.200 7.854 1.00 96.25 88 LEU A CA 1
ATOM 724 C C . LEU A 1 88 ? -10.906 1.470 8.630 1.00 96.25 88 LEU A C 1
ATOM 726 O O . LEU A 1 88 ? -11.148 1.775 9.797 1.00 96.25 88 LEU A O 1
ATOM 730 N N . GLY A 1 89 ? -11.555 0.473 8.023 1.00 95.06 89 GLY A N 1
ATOM 731 C CA . GLY A 1 89 ? -12.543 -0.375 8.694 1.00 95.06 89 GLY A CA 1
ATOM 732 C C . GLY A 1 89 ? -11.962 -1.143 9.887 1.00 95.06 89 GLY A C 1
ATOM 733 O O . GLY A 1 89 ? -12.598 -1.216 10.945 1.00 95.06 89 GLY A O 1
ATOM 734 N N . HIS A 1 90 ? -10.740 -1.668 9.753 1.00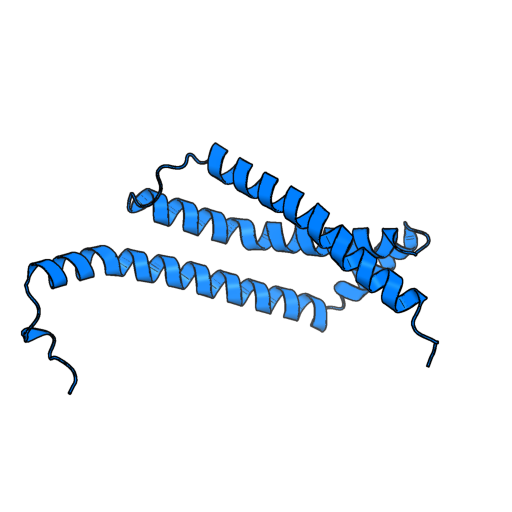 94.31 90 HIS A N 1
ATOM 735 C CA . HIS A 1 90 ? -10.012 -2.295 10.858 1.00 94.31 90 HIS A CA 1
ATOM 736 C C . HIS A 1 90 ? -9.713 -1.287 11.970 1.00 94.31 90 HIS A C 1
ATOM 738 O O . HIS A 1 90 ? -10.066 -1.550 13.121 1.00 94.31 90 HIS A O 1
ATOM 744 N N . TYR A 1 91 ? -9.190 -0.106 11.625 1.00 95.75 91 TYR A N 1
ATOM 745 C CA . TYR A 1 91 ? -8.943 0.978 12.581 1.00 95.75 91 TYR A CA 1
ATOM 746 C C . TYR A 1 91 ? -10.204 1.355 13.374 1.00 95.75 91 TYR A C 1
ATOM 748 O O . TYR A 1 91 ? -10.189 1.388 14.608 1.00 95.75 91 TYR A O 1
ATOM 756 N N . VAL A 1 92 ? -11.326 1.594 12.685 1.00 94.94 92 VAL A N 1
ATOM 757 C CA . VAL A 1 92 ? -12.603 1.952 13.326 1.00 94.94 92 VAL A CA 1
ATOM 758 C C . VAL A 1 92 ? -13.092 0.827 14.240 1.00 94.94 92 VAL A C 1
ATOM 760 O O . VAL A 1 92 ? -13.565 1.093 15.348 1.00 94.94 92 VAL A O 1
ATOM 763 N N . THR A 1 93 ? -12.946 -0.429 13.811 1.00 93.69 93 THR A N 1
ATOM 764 C CA . THR A 1 93 ? -13.315 -1.595 14.621 1.00 93.69 93 THR A CA 1
ATOM 765 C C . THR A 1 93 ? -12.475 -1.650 15.896 1.00 93.69 93 THR A C 1
ATOM 767 O O . THR A 1 93 ? -13.030 -1.698 16.991 1.00 93.69 93 THR A O 1
ATOM 770 N N . GLU A 1 94 ? -11.153 -1.561 15.801 1.00 93.56 94 GLU A N 1
ATOM 771 C CA . GLU A 1 94 ? -10.260 -1.602 16.966 1.00 93.56 94 GLU A CA 1
ATOM 772 C C . GLU A 1 94 ? -10.505 -0.447 17.942 1.00 93.56 94 GLU A C 1
ATOM 774 O O . GLU A 1 94 ? -10.496 -0.650 19.160 1.00 93.56 94 GLU A O 1
ATOM 779 N N . ARG A 1 95 ? -10.788 0.757 17.429 1.00 94.06 95 ARG A N 1
ATOM 780 C CA . ARG A 1 95 ? -11.140 1.917 18.261 1.00 94.06 95 ARG A CA 1
ATOM 781 C C . ARG A 1 95 ? -12.469 1.728 18.980 1.00 94.06 95 ARG A C 1
ATOM 783 O O . ARG A 1 95 ? -12.547 2.017 20.172 1.00 94.06 95 ARG A O 1
ATOM 790 N N . ARG A 1 96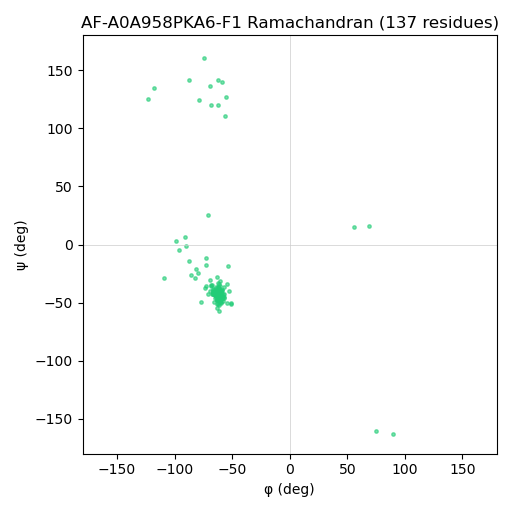 ? -13.491 1.196 18.300 1.00 90.56 96 ARG A N 1
ATOM 791 C CA . ARG A 1 96 ? -14.814 0.933 18.893 1.00 90.56 96 ARG A CA 1
ATOM 792 C C . ARG A 1 96 ? -14.748 -0.046 20.067 1.00 90.56 96 ARG A C 1
ATOM 794 O O . ARG A 1 96 ? -15.496 0.117 21.025 1.00 90.56 96 ARG A O 1
ATOM 801 N N . TYR A 1 97 ? -13.864 -1.040 20.000 1.00 91.06 97 TYR A N 1
ATOM 802 C CA . TYR A 1 97 ? -13.667 -2.018 21.076 1.00 91.06 97 TYR A CA 1
ATOM 803 C C . TYR A 1 97 ? -12.591 -1.604 22.096 1.00 91.06 97 TYR A C 1
ATOM 805 O O . TYR A 1 97 ? -12.263 -2.389 22.981 1.00 91.06 97 TYR A O 1
ATOM 813 N N . GLY A 1 98 ? -12.043 -0.385 22.002 1.00 91.12 98 GLY A N 1
ATOM 814 C CA . GLY A 1 98 ? -11.037 0.123 22.941 1.00 91.12 98 GLY A CA 1
ATOM 815 C C . GLY A 1 98 ? -9.675 -0.576 22.857 1.00 91.12 98 GLY A C 1
ATOM 816 O O . GLY A 1 98 ? -8.862 -0.428 23.766 1.00 91.12 98 GLY A O 1
ATOM 817 N N . LEU A 1 99 ? -9.418 -1.321 21.778 1.00 91.38 99 LEU A N 1
ATOM 818 C CA . LEU A 1 99 ? -8.170 -2.060 21.563 1.00 91.38 99 LEU A CA 1
ATOM 819 C C . LEU A 1 99 ? -7.039 -1.155 21.059 1.00 91.38 99 LEU A C 1
ATOM 821 O O . LEU A 1 99 ? -5.871 -1.449 21.286 1.00 91.38 99 LEU A O 1
ATOM 825 N N . SER A 1 100 ? -7.381 -0.030 20.424 1.00 91.81 100 SER A N 1
ATOM 826 C CA . SER A 1 100 ? -6.415 0.967 19.958 1.00 91.81 100 SER A CA 1
ATOM 827 C C . SER A 1 100 ? -6.614 2.325 20.634 1.00 91.81 100 SER A C 1
ATOM 829 O O . SER A 1 100 ? -7.723 2.861 20.727 1.00 91.81 100 SER A O 1
ATOM 831 N N . ARG A 1 101 ? -5.506 2.934 21.069 1.00 94.00 101 ARG A N 1
ATOM 832 C CA . ARG A 1 101 ? -5.460 4.317 21.581 1.00 94.00 101 ARG A CA 1
ATOM 833 C C . ARG A 1 101 ? -5.032 5.339 20.519 1.00 94.00 101 ARG A C 1
ATOM 835 O O . ARG A 1 101 ? -5.069 6.536 20.788 1.00 94.00 101 ARG A O 1
ATOM 842 N N . GLN A 1 102 ? -4.673 4.881 19.323 1.00 95.31 102 GLN A N 1
ATOM 843 C CA . GLN A 1 102 ? -4.121 5.699 18.244 1.00 95.31 102 GLN A CA 1
ATOM 844 C C . GLN A 1 102 ? -5.168 6.661 17.652 1.00 95.31 102 GLN A C 1
ATOM 846 O O . GLN A 1 102 ? -6.313 6.282 17.391 1.00 95.31 102 GLN A O 1
ATOM 851 N N . SER A 1 103 ? -4.789 7.917 17.410 1.00 96.38 103 SER A N 1
ATOM 852 C CA . SER A 1 103 ? -5.640 8.881 16.697 1.00 96.38 103 SER A CA 1
ATOM 853 C C . SER A 1 103 ? -5.687 8.582 15.193 1.00 96.38 103 SER A C 1
ATOM 855 O O . SER A 1 103 ? -4.806 7.910 14.661 1.00 96.38 103 SER A O 1
ATOM 857 N N . LEU A 1 104 ? -6.699 9.100 14.489 1.00 95.81 104 LEU A N 1
ATOM 858 C CA . LEU A 1 104 ? -6.834 8.892 13.041 1.00 95.81 104 LEU A CA 1
ATOM 859 C C . LEU A 1 104 ? -5.648 9.502 12.277 1.00 95.81 104 LEU A C 1
ATOM 861 O O . LEU A 1 104 ? -5.125 8.885 11.357 1.00 95.81 104 LEU A O 1
ATOM 865 N N . GLY A 1 105 ? -5.172 10.676 12.710 1.00 97.25 105 GLY A N 1
ATOM 866 C CA . GLY A 1 105 ? -3.985 11.313 12.136 1.00 97.25 105 GLY A CA 1
ATOM 867 C C . GLY A 1 105 ? -2.707 10.503 12.357 1.00 97.25 105 GLY A C 1
ATOM 868 O O . GLY A 1 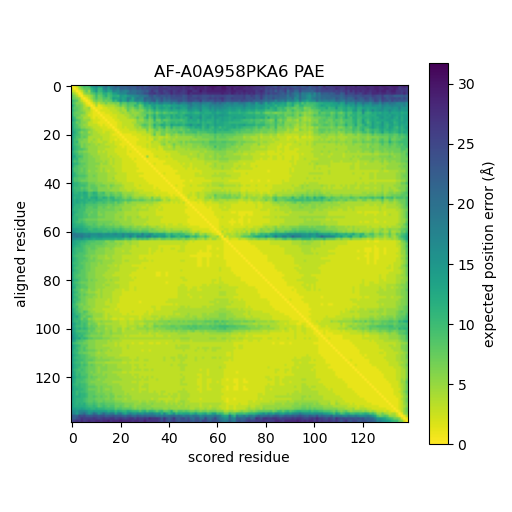105 ? -1.906 10.377 11.437 1.00 97.25 105 GLY A O 1
ATOM 869 N N . ALA A 1 106 ? -2.535 9.898 13.538 1.00 97.12 106 ALA A N 1
ATOM 870 C CA . ALA A 1 106 ? -1.399 9.014 13.796 1.00 97.12 106 ALA A CA 1
ATOM 871 C C . ALA A 1 106 ? -1.465 7.743 12.936 1.00 97.12 106 ALA A C 1
ATOM 873 O O . ALA A 1 106 ? -0.461 7.368 12.343 1.00 97.12 106 ALA A O 1
ATOM 874 N N . TRP A 1 107 ? -2.650 7.139 12.791 1.00 97.00 107 TRP A N 1
ATOM 875 C CA . TRP A 1 107 ? -2.862 5.995 11.897 1.00 97.00 107 TRP A CA 1
ATOM 876 C C . TRP A 1 107 ? -2.515 6.329 10.443 1.00 97.00 107 TRP A C 1
ATOM 878 O O . TRP A 1 107 ? -1.781 5.587 9.792 1.00 97.00 107 TRP A O 1
ATOM 888 N N . PHE A 1 108 ? -2.974 7.480 9.948 1.00 97.00 108 PHE A N 1
ATOM 889 C CA . PHE A 1 108 ? -2.682 7.914 8.585 1.00 97.00 108 PHE A CA 1
ATOM 890 C C . PHE A 1 108 ? -1.192 8.227 8.388 1.00 97.00 108 PHE A C 1
ATOM 892 O O . PHE A 1 108 ? -0.605 7.838 7.382 1.00 97.00 108 PHE A O 1
ATOM 899 N N . ALA A 1 109 ? -0.552 8.876 9.364 1.00 97.94 109 ALA A N 1
ATOM 900 C CA . ALA A 1 109 ? 0.884 9.132 9.327 1.00 97.94 109 ALA A CA 1
ATOM 901 C C . ALA A 1 109 ? 1.694 7.827 9.318 1.00 97.94 109 ALA A C 1
ATOM 903 O O . ALA A 1 109 ? 2.671 7.721 8.582 1.00 97.94 109 ALA A O 1
ATOM 904 N N . ASP A 1 110 ? 1.286 6.825 10.094 1.00 96.69 110 ASP A N 1
ATOM 905 C CA . ASP A 1 110 ? 1.949 5.521 10.114 1.00 96.69 110 ASP A CA 1
ATOM 906 C C . ASP A 1 110 ? 1.743 4.760 8.800 1.00 96.69 110 ASP A C 1
ATOM 908 O O . ASP A 1 110 ? 2.685 4.145 8.299 1.00 96.69 110 ASP A O 1
ATOM 912 N N . MET A 1 111 ? 0.572 4.891 8.173 1.00 96.25 111 MET A N 1
ATOM 913 C CA . MET A 1 111 ? 0.342 4.394 6.816 1.00 96.25 111 MET A CA 1
ATOM 914 C C . MET A 1 111 ? 1.282 5.059 5.797 1.00 96.25 111 MET A C 1
ATOM 916 O O . MET A 1 111 ? 1.908 4.361 5.002 1.00 96.25 111 MET A O 1
ATOM 920 N N . LEU A 1 112 ? 1.430 6.389 5.831 1.00 97.06 112 LEU A N 1
ATOM 921 C CA . LEU A 1 112 ? 2.344 7.110 4.934 1.00 97.06 112 LEU A CA 1
ATOM 922 C C . LEU A 1 112 ? 3.811 6.725 5.162 1.00 97.06 112 LEU A C 1
ATOM 924 O O . LEU A 1 112 ? 4.551 6.538 4.196 1.00 97.06 112 LEU A O 1
ATOM 928 N N . LYS A 1 113 ? 4.236 6.553 6.419 1.00 97.88 113 LYS A N 1
ATOM 929 C CA . LYS A 1 113 ? 5.576 6.031 6.736 1.00 97.88 113 LYS A CA 1
ATOM 930 C C . LYS A 1 113 ? 5.758 4.623 6.178 1.00 97.88 113 LYS A C 1
ATOM 932 O O . LYS A 1 113 ? 6.793 4.343 5.583 1.00 97.88 113 LYS A O 1
ATOM 937 N N . GLY A 1 114 ? 4.750 3.763 6.329 1.00 96.88 114 GLY A N 1
ATOM 938 C CA . GLY A 1 114 ? 4.739 2.420 5.754 1.00 96.88 114 GLY A CA 1
ATOM 939 C C . GLY A 1 114 ? 4.913 2.437 4.235 1.00 96.88 114 GLY A C 1
ATOM 940 O O . GLY A 1 114 ? 5.718 1.670 3.714 1.00 96.88 114 GLY A O 1
ATOM 941 N N . LEU A 1 115 ? 4.244 3.360 3.537 1.00 96.38 115 LEU A N 1
ATOM 942 C CA . LEU A 1 115 ? 4.419 3.559 2.094 1.00 96.38 115 LEU A CA 1
ATOM 943 C C . LEU A 1 115 ? 5.825 4.040 1.737 1.00 96.38 115 LEU A C 1
ATOM 945 O O . LEU A 1 115 ? 6.418 3.510 0.804 1.00 96.38 115 LEU A O 1
ATOM 949 N N . GLY A 1 116 ? 6.382 4.995 2.485 1.00 97.62 116 GLY A N 1
ATOM 950 C CA . GLY A 1 116 ? 7.751 5.470 2.268 1.00 97.62 116 GLY A CA 1
ATOM 951 C C . GLY A 1 116 ? 8.789 4.360 2.454 1.00 97.62 116 GLY A C 1
ATOM 952 O O . GLY A 1 116 ? 9.636 4.146 1.588 1.00 97.62 116 GLY A O 1
ATOM 953 N N . VAL A 1 117 ? 8.684 3.597 3.545 1.00 98.19 117 VAL A N 1
ATOM 954 C CA . VAL A 1 117 ? 9.552 2.437 3.804 1.00 98.19 117 VAL A CA 1
ATOM 955 C C . VAL A 1 117 ? 9.369 1.373 2.720 1.00 98.19 117 VAL A C 1
ATOM 957 O O . VAL A 1 117 ? 10.354 0.868 2.184 1.00 98.19 117 VAL A O 1
ATOM 960 N N . GLY A 1 118 ? 8.124 1.069 2.349 1.00 97.12 118 GLY A N 1
ATOM 961 C CA . GLY A 1 118 ? 7.803 0.123 1.284 1.00 97.12 118 GLY A CA 1
ATOM 962 C C . GLY A 1 118 ? 8.359 0.545 -0.076 1.00 97.12 118 GLY A C 1
ATOM 963 O O . GLY A 1 118 ? 8.881 -0.297 -0.797 1.00 97.12 118 GLY A O 1
ATOM 964 N N . ALA A 1 119 ? 8.326 1.836 -0.408 1.00 97.06 119 ALA A N 1
ATOM 965 C CA . ALA A 1 119 ? 8.892 2.366 -1.644 1.00 97.06 119 ALA A CA 1
ATOM 966 C C . ALA A 1 119 ? 10.420 2.224 -1.685 1.00 97.06 119 ALA A C 1
ATOM 968 O O . ALA A 1 119 ? 10.964 1.818 -2.711 1.00 97.06 119 ALA A O 1
ATOM 969 N N . ILE A 1 120 ? 11.112 2.496 -0.573 1.00 98.25 120 ILE A N 1
ATOM 970 C CA . ILE A 1 120 ? 12.569 2.316 -0.471 1.00 98.25 120 ILE A CA 1
ATOM 971 C C . ILE A 1 120 ? 12.930 0.837 -0.633 1.00 98.25 120 ILE A C 1
ATOM 973 O O . ILE A 1 120 ? 13.711 0.483 -1.516 1.00 98.25 120 ILE A O 1
ATOM 977 N N . LEU A 1 121 ? 12.324 -0.037 0.176 1.00 98.19 121 LEU A N 1
ATOM 978 C CA . LEU A 1 121 ? 12.605 -1.474 0.138 1.00 98.19 121 LEU A CA 1
ATOM 979 C C . LEU A 1 121 ? 12.205 -2.100 -1.202 1.00 98.19 121 LEU A C 1
ATOM 981 O O . LEU A 1 121 ? 12.945 -2.915 -1.748 1.00 98.19 121 LEU A O 1
ATOM 985 N N . GLY A 1 122 ? 11.066 -1.690 -1.760 1.00 97.06 122 GLY A N 1
ATOM 986 C CA . GLY A 1 122 ? 10.585 -2.133 -3.065 1.00 97.06 122 GLY A CA 1
ATOM 987 C C . GLY A 1 122 ? 11.511 -1.700 -4.197 1.00 97.06 122 GLY A C 1
ATOM 988 O O . GLY A 1 122 ? 11.842 -2.517 -5.048 1.00 97.06 122 GLY A O 1
ATOM 989 N N . THR A 1 123 ? 12.007 -0.460 -4.173 1.00 97.88 123 THR A N 1
ATOM 990 C CA . THR A 1 123 ? 13.000 0.035 -5.142 1.00 97.88 123 THR A CA 1
ATOM 991 C C . THR A 1 123 ? 14.294 -0.770 -5.060 1.00 97.88 123 THR A C 1
ATOM 993 O O . THR A 1 123 ? 14.819 -1.181 -6.092 1.00 97.88 123 THR A O 1
ATOM 996 N N . MET A 1 124 ? 14.794 -1.049 -3.851 1.00 98.19 124 MET A N 1
ATOM 997 C CA . MET A 1 124 ? 15.990 -1.879 -3.663 1.00 98.19 124 MET A CA 1
ATOM 998 C C . MET A 1 124 ? 15.779 -3.301 -4.198 1.00 98.19 124 MET A C 1
ATOM 1000 O O . MET A 1 124 ? 16.611 -3.801 -4.953 1.00 98.19 124 MET A O 1
ATOM 1004 N N . ALA A 1 125 ? 14.656 -3.937 -3.854 1.00 97.81 125 ALA A N 1
ATOM 1005 C CA . ALA A 1 125 ? 14.325 -5.282 -4.319 1.00 97.81 125 ALA A CA 1
ATOM 1006 C C . ALA A 1 125 ? 14.170 -5.343 -5.848 1.00 97.81 125 ALA A C 1
ATOM 1008 O O . ALA A 1 125 ? 14.754 -6.214 -6.491 1.00 97.81 125 ALA A O 1
ATOM 1009 N N . LEU A 1 126 ? 13.446 -4.390 -6.444 1.00 97.00 126 LEU A N 1
ATOM 1010 C CA . LEU A 1 126 ? 13.315 -4.269 -7.898 1.00 97.00 126 LEU A CA 1
ATOM 1011 C C . LEU A 1 126 ? 14.663 -4.006 -8.566 1.00 97.00 126 LEU A C 1
ATOM 1013 O O . LEU A 1 126 ? 14.914 -4.543 -9.637 1.00 97.00 126 LEU A O 1
ATOM 1017 N N . GLY A 1 127 ? 15.540 -3.221 -7.938 1.00 96.94 127 GLY A N 1
ATOM 1018 C CA . GLY A 1 127 ? 16.895 -2.977 -8.425 1.00 96.94 127 GLY A CA 1
ATOM 1019 C C . GLY A 1 127 ? 17.711 -4.264 -8.502 1.00 96.94 127 GLY A C 1
ATOM 1020 O O . GLY A 1 127 ? 18.345 -4.522 -9.520 1.00 96.94 127 GLY A O 1
ATOM 1021 N N . LEU A 1 128 ? 17.640 -5.114 -7.474 1.00 96.69 128 LEU A N 1
ATOM 1022 C CA . LEU A 1 128 ? 18.296 -6.426 -7.489 1.00 96.69 128 LEU A CA 1
ATOM 1023 C C . LEU A 1 128 ? 17.749 -7.330 -8.601 1.00 96.69 128 LEU A C 1
ATOM 1025 O O . LEU A 1 128 ? 18.532 -7.972 -9.298 1.00 96.69 128 LEU A O 1
ATOM 1029 N N . LEU A 1 129 ? 16.428 -7.354 -8.800 1.00 95.50 129 LEU A N 1
ATOM 1030 C CA . LEU A 1 129 ? 15.808 -8.113 -9.893 1.00 95.50 129 LEU A CA 1
ATOM 1031 C C . LEU A 1 129 ? 16.223 -7.574 -11.264 1.00 95.50 129 LEU A C 1
ATOM 1033 O O . LEU A 1 129 ? 16.561 -8.348 -12.154 1.00 95.50 129 LEU A O 1
ATOM 1037 N N . TYR A 1 130 ? 16.248 -6.253 -11.421 1.00 94.06 130 TYR A N 1
ATOM 1038 C CA . TYR A 1 130 ? 16.678 -5.603 -12.650 1.00 94.06 130 TYR A CA 1
ATOM 1039 C C . TYR A 1 130 ? 18.143 -5.925 -12.970 1.00 94.06 130 TYR A C 1
ATOM 1041 O O . TYR A 1 130 ? 18.462 -6.288 -14.099 1.00 94.06 130 TYR A O 1
ATOM 1049 N N . LEU A 1 131 ? 19.030 -5.879 -11.970 1.00 94.44 131 LEU A N 1
ATOM 1050 C CA . LEU A 1 131 ? 20.421 -6.310 -12.125 1.00 94.44 131 LEU A CA 1
ATOM 1051 C C . LEU A 1 131 ? 20.510 -7.789 -12.516 1.00 94.44 131 LEU A C 1
ATOM 1053 O O . LEU A 1 131 ? 21.260 -8.124 -13.426 1.00 94.44 131 LEU A O 1
ATOM 1057 N N . ALA A 1 132 ? 19.730 -8.668 -11.884 1.00 93.69 132 ALA A N 1
ATOM 1058 C CA . ALA A 1 132 ? 19.713 -10.089 -12.229 1.00 93.69 132 ALA A CA 1
ATOM 1059 C C . ALA A 1 132 ? 19.314 -10.330 -13.695 1.00 93.69 132 ALA A C 1
ATOM 1061 O O . ALA A 1 132 ? 19.929 -11.162 -14.356 1.00 93.69 132 ALA A O 1
ATOM 1062 N N . VAL A 1 133 ? 18.348 -9.568 -14.219 1.00 91.75 133 VAL A N 1
ATOM 1063 C CA . VAL A 1 133 ? 17.949 -9.615 -15.638 1.00 91.75 133 VAL A CA 1
ATOM 1064 C C . VAL A 1 133 ? 19.061 -9.105 -16.557 1.00 91.75 133 VAL A C 1
ATOM 1066 O O . VAL A 1 133 ? 19.284 -9.671 -17.622 1.00 91.75 133 VAL A O 1
ATOM 1069 N N . LEU A 1 134 ? 19.800 -8.069 -16.154 1.00 90.44 134 LEU A N 1
ATOM 1070 C CA . LEU A 1 134 ? 20.941 -7.585 -16.937 1.00 90.44 134 LEU A CA 1
ATOM 1071 C C . LEU A 1 134 ? 22.104 -8.586 -16.978 1.00 90.44 134 LEU A C 1
ATOM 1073 O O . LEU A 1 134 ? 22.801 -8.667 -17.986 1.00 90.44 134 LEU A O 1
ATOM 1077 N N . PHE A 1 135 ? 22.327 -9.327 -15.891 1.00 90.75 135 PHE A N 1
ATOM 1078 C CA . PHE A 1 135 ? 23.401 -10.318 -15.796 1.00 90.75 135 PHE A CA 1
ATOM 1079 C C . PHE A 1 135 ? 23.013 -11.702 -16.312 1.00 90.75 135 PHE A C 1
ATOM 1081 O O . PHE A 1 135 ? 23.903 -12.530 -16.510 1.00 90.75 135 PHE A O 1
ATOM 1088 N N . SER A 1 136 ? 21.724 -11.985 -16.517 1.00 85.31 136 SER A N 1
ATOM 1089 C CA . SER A 1 136 ? 21.308 -13.265 -17.075 1.00 85.31 136 SER A CA 1
ATOM 1090 C C . SER A 1 136 ? 21.764 -13.345 -18.536 1.00 85.31 136 SER A C 1
ATOM 1092 O O . SER A 1 136 ? 21.349 -12.498 -19.334 1.00 85.31 136 SER A O 1
ATOM 1094 N N . PRO A 1 137 ? 22.599 -14.333 -18.914 1.00 70.94 137 PRO A N 1
ATOM 1095 C CA . PRO A 1 137 ? 22.867 -14.618 -20.314 1.00 70.94 137 PRO A CA 1
ATOM 1096 C C . PRO A 1 137 ? 21.526 -14.866 -20.997 1.00 70.94 137 PRO A 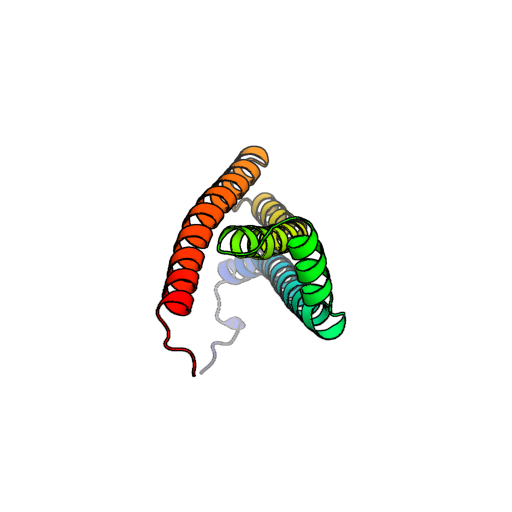C 1
ATOM 1098 O O . PRO A 1 137 ? 20.724 -15.652 -20.492 1.00 70.94 137 PRO A O 1
ATOM 1101 N N . GLN A 1 138 ? 21.269 -14.150 -22.090 1.00 66.88 138 GLN A N 1
ATOM 1102 C CA . GLN A 1 138 ? 20.064 -14.336 -22.890 1.00 66.88 138 GLN A CA 1
ATOM 1103 C C . GLN A 1 138 ? 20.016 -15.813 -23.308 1.00 66.88 138 GLN A C 1
ATOM 1105 O O . GLN A 1 138 ? 20.897 -16.261 -24.042 1.00 66.88 138 GLN A O 1
ATOM 1110 N N . TYR A 1 139 ? 19.063 -16.571 -22.762 1.00 47.28 139 TYR A N 1
ATOM 1111 C CA . TYR A 1 139 ? 18.688 -17.872 -23.313 1.00 47.28 139 TYR A CA 1
ATOM 1112 C C . TYR A 1 139 ? 17.866 -17.655 -24.580 1.00 47.28 139 TYR A C 1
ATOM 1114 O O . TYR A 1 139 ? 17.023 -16.727 -24.569 1.00 47.28 139 TYR A O 1
#

Secondary structure (DSSP, 8-state):
-PPPGGGS-HHHHHHHHHHHHHHHHHHHHHHHHHHHHHHHHHHHHHS-HHHHHHHHHHTTS-SSHHHHHHHHHHHHHHHHHHHHHHHHHHHHHHHHTT-----HHHHHHHHHHHHHHHHHHHHHHHHHHHHHHHHS---

Radius of gyration: 22.08 Å; Cα contacts (8 Å, |Δi|>4): 44; chains: 1; bounding box: 44×47×59 Å